Protein AF-A0A089M971-F1 (afdb_monomer)

Radius of gyration: 22.17 Å; Cα contacts (8 Å, |Δi|>4): 8; chains: 1; bounding box: 42×48×67 Å

Secondary structure (DSSP, 8-state):
------------TTSHHHHHHHHHHHHHHTSTT-HHHHHHHHHHHHHHHHHHHS---------------

Sequence (69 aa):
MTVVKKIELSIDLTKPADELIETIISVLSFYPGRQHEILEKVDHTVGEMLAAIQPKEEPEPKEKLKEST

Structure (mmCIF, N/CA/C/O backbone):
data_AF-A0A089M971-F1
#
_entry.id   AF-A0A089M971-F1
#
loop_
_atom_site.group_PDB
_atom_site.id
_atom_site.type_symbol
_atom_site.label_atom_id
_atom_site.label_alt_id
_atom_site.label_comp_id
_atom_site.label_asym_id
_atom_site.label_entity_id
_atom_site.label_seq_id
_atom_site.pdbx_PDB_ins_code
_atom_site.Cartn_x
_atom_site.Cartn_y
_atom_site.Cartn_z
_atom_site.occupancy
_atom_site.B_iso_or_equiv
_atom_site.auth_seq_id
_atom_site.auth_comp_id
_atom_site.auth_asym_id
_atom_site.auth_atom_id
_atom_site.pdbx_PDB_model_num
ATOM 1 N N . MET A 1 1 ? -0.175 3.606 27.880 1.00 43.22 1 MET A N 1
ATOM 2 C CA . MET A 1 1 ? -0.100 2.275 27.237 1.00 43.22 1 MET A CA 1
ATOM 3 C C . MET A 1 1 ? -0.228 2.470 25.741 1.00 43.22 1 MET A C 1
ATOM 5 O O . MET A 1 1 ? -1.243 2.994 25.304 1.00 43.22 1 MET A O 1
ATOM 9 N N . THR A 1 2 ? 0.791 2.106 24.971 1.00 52.66 2 THR A N 1
ATOM 10 C CA . THR A 1 2 ? 0.714 2.114 23.506 1.00 52.66 2 THR A CA 1
ATOM 11 C C . THR A 1 2 ? 0.098 0.787 23.080 1.00 52.66 2 THR A C 1
ATOM 13 O O . THR A 1 2 ? 0.668 -0.267 23.352 1.00 52.66 2 THR A O 1
ATOM 16 N N . VAL A 1 3 ? -1.095 0.813 22.486 1.00 61.03 3 VAL A N 1
ATOM 17 C CA . VAL A 1 3 ? -1.739 -0.402 21.973 1.00 61.03 3 VAL A CA 1
ATOM 18 C C . VAL A 1 3 ? -1.045 -0.773 20.668 1.00 61.03 3 VAL A C 1
ATOM 20 O O . VAL A 1 3 ? -1.232 -0.110 19.650 1.00 61.03 3 VAL A O 1
ATOM 23 N N . VAL A 1 4 ? -0.216 -1.813 20.704 1.00 61.62 4 VAL A N 1
ATOM 24 C CA . VAL A 1 4 ? 0.376 -2.390 19.495 1.00 61.62 4 VAL A CA 1
ATOM 25 C C . VAL A 1 4 ? -0.673 -3.301 18.861 1.00 61.62 4 VAL A C 1
ATOM 27 O O . VAL A 1 4 ? -1.005 -4.345 19.418 1.00 61.62 4 VAL A O 1
ATOM 30 N N . LYS A 1 5 ? -1.217 -2.906 17.706 1.00 67.69 5 LYS A N 1
ATOM 31 C CA . LYS A 1 5 ? -2.025 -3.800 16.867 1.00 67.69 5 LYS A CA 1
ATOM 32 C C . LYS A 1 5 ? -1.071 -4.591 15.969 1.00 67.69 5 LYS A C 1
ATOM 34 O O . LYS A 1 5 ? -0.394 -3.998 15.136 1.00 67.69 5 LYS A O 1
ATOM 39 N N . LYS A 1 6 ? -0.991 -5.910 16.162 1.00 73.31 6 LYS A N 1
ATOM 40 C CA . LYS A 1 6 ? -0.261 -6.816 15.264 1.00 73.31 6 LYS A CA 1
ATOM 41 C C . LYS A 1 6 ? -1.219 -7.283 14.169 1.00 73.31 6 LYS A C 1
ATOM 43 O O . LYS A 1 6 ? -2.302 -7.766 14.488 1.00 73.31 6 LYS A O 1
ATOM 48 N N . ILE A 1 7 ? -0.819 -7.132 12.910 1.00 74.06 7 ILE A N 1
ATOM 49 C CA . ILE A 1 7 ? -1.538 -7.660 11.748 1.00 74.06 7 ILE A CA 1
ATOM 50 C C . ILE A 1 7 ? -0.620 -8.701 11.103 1.00 74.06 7 ILE A C 1
ATOM 52 O O . ILE A 1 7 ? 0.547 -8.413 10.843 1.00 74.06 7 ILE A O 1
ATOM 56 N N . GLU A 1 8 ? -1.129 -9.913 10.894 1.00 81.69 8 GLU A N 1
ATOM 57 C CA . GLU A 1 8 ? -0.460 -10.963 10.122 1.00 81.69 8 GLU A CA 1
ATOM 58 C C . GLU A 1 8 ? -1.155 -11.051 8.760 1.00 81.69 8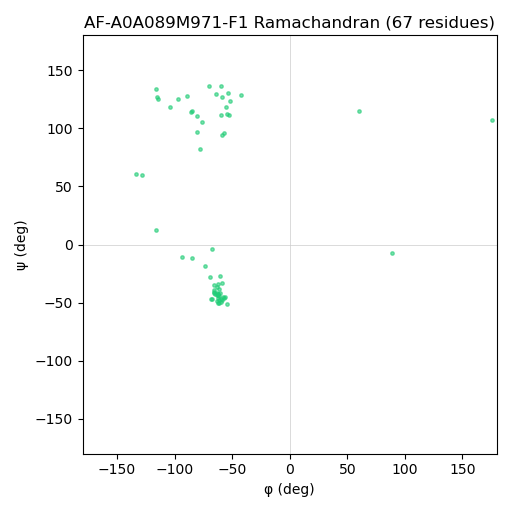 GLU A C 1
ATOM 60 O O . GLU A 1 8 ? -2.359 -11.293 8.700 1.00 81.69 8 GLU A O 1
ATOM 65 N N . LEU A 1 9 ? -0.411 -10.799 7.680 1.00 79.50 9 LEU A N 1
ATOM 66 C CA . LEU A 1 9 ? -0.915 -10.820 6.305 1.00 79.50 9 LEU A CA 1
ATOM 67 C C . LEU A 1 9 ? -0.218 -11.934 5.529 1.00 79.50 9 LEU A C 1
ATOM 69 O O . LEU A 1 9 ? 1.004 -12.067 5.589 1.00 79.50 9 LEU A O 1
ATOM 73 N N . SER A 1 10 ? -1.003 -12.718 4.794 1.00 86.12 10 SER A N 1
ATOM 74 C CA . SER A 1 10 ? -0.495 -13.591 3.734 1.00 86.12 10 SER A CA 1
ATOM 75 C C . SER A 1 10 ? -0.678 -12.857 2.414 1.00 86.12 10 SER A C 1
ATOM 77 O O . SER A 1 10 ? -1.785 -12.409 2.140 1.00 86.12 10 SER A O 1
ATOM 79 N N . ILE A 1 11 ? 0.402 -12.704 1.649 1.00 86.62 11 ILE A N 1
ATOM 80 C CA . ILE A 1 11 ? 0.441 -11.892 0.427 1.00 86.62 11 ILE A CA 1
ATOM 81 C C . ILE A 1 11 ? 0.676 -12.821 -0.764 1.00 86.62 11 ILE A C 1
ATOM 83 O O . ILE A 1 11 ? 1.666 -13.560 -0.780 1.00 86.62 11 ILE A O 1
ATOM 87 N N . ASP A 1 12 ? -0.203 -12.768 -1.765 1.00 89.31 12 ASP A N 1
ATOM 88 C CA . ASP A 1 12 ? -0.013 -13.487 -3.030 1.00 89.31 12 ASP A CA 1
ATOM 89 C C . ASP A 1 12 ? 0.946 -12.733 -3.970 1.00 89.31 12 ASP A C 1
ATOM 91 O O . ASP A 1 12 ? 0.580 -11.848 -4.745 1.00 89.31 12 ASP A O 1
ATOM 95 N N . LEU A 1 13 ? 2.217 -13.132 -3.961 1.00 91.75 13 LEU A N 1
ATOM 96 C CA . LEU A 1 13 ? 3.245 -12.500 -4.794 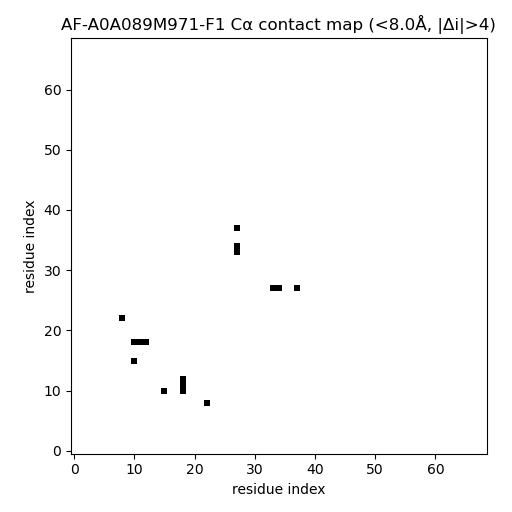1.00 91.75 13 LEU A CA 1
ATOM 97 C C . LEU A 1 13 ? 3.064 -12.721 -6.306 1.00 91.75 13 LEU A C 1
ATOM 99 O O . LEU A 1 13 ? 3.830 -12.154 -7.085 1.00 91.75 13 LEU A O 1
ATOM 103 N N . THR A 1 14 ? 2.074 -13.504 -6.749 1.00 96.38 14 THR A N 1
ATOM 104 C CA . THR A 1 14 ? 1.722 -13.588 -8.174 1.00 96.38 14 THR A CA 1
ATOM 105 C C . THR A 1 14 ? 0.987 -12.338 -8.672 1.00 96.38 14 THR A C 1
ATOM 107 O O . THR A 1 14 ? 0.990 -12.081 -9.877 1.00 96.38 14 THR A O 1
ATOM 110 N N . LYS A 1 15 ? 0.416 -11.526 -7.765 1.00 94.06 15 LYS A N 1
ATOM 111 C CA . LYS A 1 15 ? -0.298 -10.270 -8.065 1.00 94.06 15 LYS A CA 1
ATOM 112 C C . LYS A 1 15 ? 0.132 -9.124 -7.138 1.00 94.06 15 LYS A C 1
ATOM 114 O O . LYS A 1 15 ? -0.680 -8.546 -6.419 1.00 94.06 15 LYS A O 1
ATOM 119 N N . PRO A 1 16 ? 1.416 -8.742 -7.149 1.00 92.38 16 PRO A N 1
ATOM 120 C CA . PRO A 1 16 ? 1.998 -7.907 -6.101 1.00 92.38 16 PRO A CA 1
ATOM 121 C C . PRO A 1 16 ? 1.366 -6.512 -5.982 1.00 92.38 16 PRO A C 1
ATOM 123 O O . PRO A 1 16 ? 1.265 -5.987 -4.879 1.00 92.38 16 PRO A O 1
ATOM 126 N N . ALA A 1 17 ? 0.934 -5.904 -7.090 1.00 93.38 17 ALA A N 1
ATOM 127 C CA . ALA A 1 17 ? 0.293 -4.589 -7.053 1.00 93.38 17 ALA A CA 1
ATOM 128 C C . ALA A 1 17 ? -1.083 -4.640 -6.369 1.00 93.38 17 ALA A C 1
ATOM 130 O O . ALA A 1 17 ? -1.355 -3.828 -5.486 1.00 93.38 17 ALA A O 1
ATOM 131 N N . ASP A 1 18 ? -1.912 -5.619 -6.736 1.00 94.75 18 ASP A N 1
ATOM 132 C CA . ASP A 1 18 ? -3.255 -5.790 -6.175 1.00 94.75 18 ASP A CA 1
ATOM 133 C C . ASP A 1 18 ? -3.182 -6.090 -4.671 1.00 94.75 18 ASP A C 1
ATOM 135 O O . ASP A 1 18 ? -3.883 -5.475 -3.869 1.00 94.75 18 ASP A O 1
ATOM 139 N N . GLU A 1 19 ? -2.257 -6.960 -4.262 1.00 94.44 19 GLU A N 1
ATOM 140 C CA . GLU A 1 19 ? -2.079 -7.314 -2.851 1.00 94.44 19 GLU A CA 1
ATOM 141 C C . GLU A 1 19 ? -1.596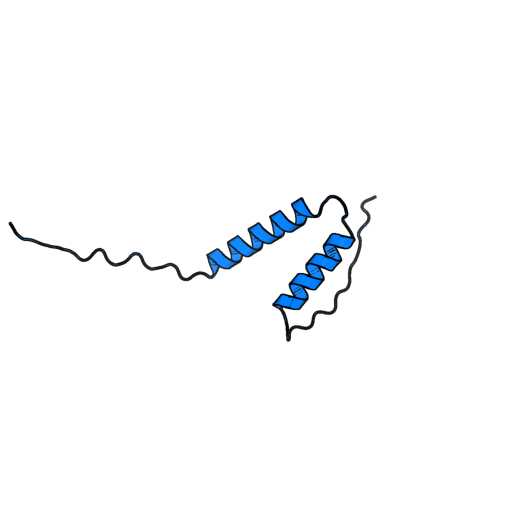 -6.140 -1.987 1.00 94.44 19 GLU A C 1
ATOM 143 O O . GLU A 1 19 ? -1.986 -6.008 -0.822 1.00 94.44 19 GLU A O 1
ATOM 148 N N . LEU A 1 20 ? -0.749 -5.262 -2.536 1.00 93.62 20 LEU A N 1
ATOM 149 C CA . LEU A 1 20 ? -0.325 -4.047 -1.838 1.00 93.62 20 LEU A CA 1
ATOM 150 C C . LEU A 1 20 ? -1.503 -3.087 -1.637 1.00 93.62 20 LEU A C 1
ATOM 152 O O . LEU A 1 20 ? -1.630 -2.505 -0.558 1.00 93.62 20 LEU A O 1
ATOM 156 N N . ILE A 1 21 ? -2.386 -2.957 -2.631 1.00 94.06 21 ILE A N 1
ATOM 157 C CA . ILE A 1 21 ? -3.603 -2.142 -2.527 1.00 94.06 21 ILE A CA 1
ATOM 158 C C . ILE A 1 21 ? -4.518 -2.695 -1.426 1.00 94.06 21 ILE A C 1
ATOM 160 O O . ILE A 1 21 ? -4.906 -1.950 -0.523 1.00 94.06 21 ILE A O 1
ATOM 164 N N . GLU A 1 22 ? -4.802 -3.998 -1.437 1.00 92.94 22 GLU A N 1
ATOM 165 C CA . GLU A 1 22 ? -5.631 -4.661 -0.418 1.00 92.94 22 GLU A CA 1
ATOM 166 C C . GLU A 1 22 ? -5.028 -4.553 0.991 1.00 92.94 22 GLU A C 1
ATOM 168 O O . GLU A 1 22 ? -5.729 -4.309 1.982 1.00 92.94 22 GLU A O 1
ATOM 173 N N . THR A 1 23 ? -3.701 -4.650 1.093 1.00 91.31 23 THR A N 1
ATOM 174 C CA . THR A 1 23 ? -2.974 -4.441 2.349 1.00 91.31 23 THR A CA 1
ATOM 175 C C . THR A 1 23 ? -3.158 -3.016 2.872 1.00 91.31 23 THR A C 1
ATOM 177 O O . THR A 1 23 ? -3.45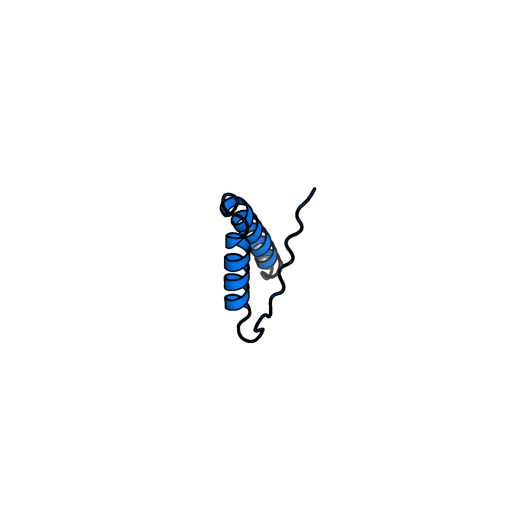3 -2.830 4.057 1.00 91.31 23 THR A O 1
ATOM 180 N N . ILE A 1 24 ? -3.028 -2.002 2.011 1.00 93.06 24 ILE A N 1
ATOM 181 C CA . ILE A 1 24 ? -3.239 -0.597 2.389 1.00 93.06 24 ILE A CA 1
ATOM 182 C C . ILE A 1 24 ? -4.680 -0.393 2.868 1.00 93.06 24 ILE A C 1
ATOM 184 O O . ILE A 1 24 ? -4.884 0.160 3.951 1.00 93.06 24 ILE A O 1
ATOM 188 N N . ILE A 1 25 ? -5.675 -0.888 2.124 1.00 92.81 25 ILE A N 1
ATOM 189 C CA . ILE A 1 25 ? -7.097 -0.801 2.500 1.00 92.81 25 ILE A CA 1
ATOM 190 C C . ILE A 1 25 ? -7.333 -1.437 3.877 1.00 92.81 25 ILE A C 1
ATOM 192 O O . ILE A 1 25 ? -7.956 -0.826 4.753 1.00 92.81 25 ILE A O 1
ATOM 196 N N . SER A 1 26 ? -6.775 -2.629 4.099 1.00 90.12 26 SER A N 1
ATOM 197 C CA . SER A 1 26 ? -6.875 -3.344 5.371 1.00 90.12 26 SER A CA 1
ATOM 198 C C . SER A 1 26 ? -6.292 -2.527 6.519 1.00 90.12 26 SER A C 1
ATOM 200 O O . SER A 1 26 ? -6.957 -2.348 7.539 1.00 90.12 26 SER A O 1
ATOM 202 N N . VAL A 1 27 ? -5.093 -1.959 6.353 1.00 89.56 27 VAL A N 1
ATOM 203 C CA . VAL A 1 27 ? -4.464 -1.094 7.362 1.00 89.56 27 VAL A CA 1
ATOM 204 C C . VAL A 1 27 ? -5.332 0.129 7.656 1.00 89.56 27 VAL A C 1
ATOM 206 O O . VAL A 1 27 ? -5.590 0.418 8.825 1.00 89.56 27 VAL A O 1
ATOM 209 N N . LEU A 1 28 ? -5.839 0.819 6.632 1.00 93.12 28 LEU A N 1
ATOM 210 C CA . LEU A 1 28 ? -6.658 2.024 6.800 1.00 93.12 28 LEU A CA 1
ATOM 211 C C . LEU A 1 28 ? -7.929 1.779 7.623 1.00 93.12 28 LEU A C 1
ATOM 213 O O . LEU A 1 28 ? -8.331 2.652 8.397 1.00 93.12 28 LEU A O 1
ATOM 217 N N . SER A 1 29 ? -8.520 0.585 7.527 1.00 90.88 29 SER A N 1
ATOM 218 C CA . SER A 1 29 ? -9.695 0.204 8.324 1.00 90.88 29 SER A CA 1
ATOM 219 C C . SER A 1 29 ? -9.433 0.225 9.841 1.00 90.88 29 SER A C 1
ATOM 221 O O . SER A 1 29 ? -10.341 0.492 10.631 1.00 90.88 29 SER A O 1
ATOM 223 N N . PHE A 1 30 ? -8.181 0.025 10.271 1.00 88.69 30 PHE A N 1
ATOM 224 C CA . PHE A 1 30 ? -7.792 0.047 11.684 1.00 88.69 30 PHE A CA 1
ATOM 225 C C . PHE A 1 30 ? -7.499 1.449 12.234 1.00 88.69 30 PHE A C 1
ATOM 227 O O . PHE A 1 30 ? -7.377 1.581 13.461 1.00 88.69 30 PHE A O 1
ATOM 234 N N . TYR A 1 31 ? -7.391 2.459 11.361 1.00 89.75 31 TYR A N 1
ATOM 235 C CA . TYR A 1 31 ? -7.022 3.841 11.693 1.00 89.75 31 TYR A CA 1
ATOM 236 C C . TYR A 1 31 ? -8.028 4.869 11.137 1.00 89.75 31 TYR A C 1
ATOM 238 O O . TYR A 1 31 ? -7.654 5.757 10.362 1.00 89.75 31 TYR A O 1
ATOM 246 N N . PRO A 1 32 ? -9.311 4.796 11.541 1.00 90.44 32 PRO A N 1
ATOM 247 C CA . PRO A 1 32 ? -10.296 5.789 11.133 1.00 90.44 32 PRO A CA 1
ATOM 248 C C . PRO A 1 32 ? -9.886 7.192 11.606 1.00 90.44 32 PRO A C 1
ATOM 250 O O . PRO A 1 32 ? -9.444 7.375 12.739 1.00 90.44 32 PRO A O 1
ATOM 253 N N . GLY A 1 33 ? -10.024 8.184 10.726 1.00 94.94 33 GLY A N 1
ATOM 254 C CA . GLY A 1 33 ? -9.642 9.579 10.969 1.00 94.94 33 GLY A CA 1
ATOM 255 C C . GLY A 1 33 ? -8.193 9.919 10.603 1.00 94.94 33 GLY A C 1
ATOM 256 O O . GLY A 1 33 ? -7.838 11.093 10.615 1.00 94.94 33 GLY A O 1
ATOM 257 N N . ARG A 1 34 ? -7.361 8.928 10.253 1.00 95.12 34 ARG A N 1
ATOM 258 C CA . ARG A 1 34 ? -5.964 9.132 9.819 1.00 95.12 34 ARG A CA 1
ATOM 259 C C . ARG A 1 34 ? -5.707 8.696 8.378 1.00 95.12 34 ARG A C 1
ATOM 261 O O . ARG A 1 34 ? -4.557 8.597 7.964 1.00 95.12 34 ARG A O 1
ATOM 268 N N . GLN A 1 35 ? -6.758 8.428 7.602 1.00 95.25 35 GLN A N 1
ATOM 269 C CA . GLN A 1 35 ? -6.596 7.847 6.271 1.00 95.25 35 GLN A CA 1
ATOM 270 C C . GLN A 1 35 ? -5.816 8.762 5.328 1.00 95.25 35 GLN A C 1
ATOM 272 O O . GLN A 1 35 ? -4.929 8.285 4.631 1.00 95.25 35 GLN A O 1
ATOM 277 N N . HIS A 1 36 ? -6.105 10.066 5.356 1.00 97.06 36 HIS A N 1
ATOM 278 C CA . HIS A 1 36 ? -5.409 11.046 4.523 1.00 97.06 36 HIS A CA 1
ATOM 279 C C . HIS A 1 36 ? -3.909 11.096 4.835 1.00 97.06 36 HIS A C 1
ATOM 281 O O . HIS A 1 36 ? -3.099 10.948 3.934 1.00 97.06 36 HIS A O 1
ATOM 287 N N . GLU A 1 37 ? -3.546 11.221 6.116 1.00 97.31 37 G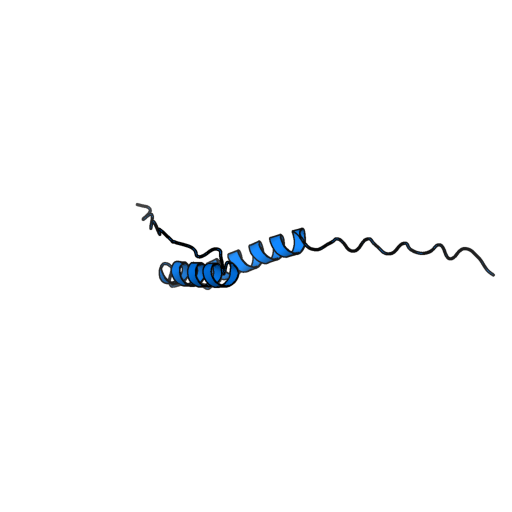LU A N 1
ATOM 288 C CA . GLU A 1 37 ? -2.149 11.242 6.578 1.00 97.31 37 GLU A CA 1
ATOM 289 C C . GLU A 1 37 ? -1.379 9.991 6.126 1.00 97.31 37 GLU A C 1
ATOM 291 O O . GLU A 1 37 ? -0.249 10.075 5.649 1.00 97.31 37 GLU A O 1
ATOM 296 N N . ILE A 1 38 ? -1.995 8.814 6.274 1.00 95.81 38 ILE A N 1
ATOM 297 C CA . ILE A 1 38 ? -1.371 7.543 5.898 1.00 95.81 38 ILE A CA 1
ATOM 298 C C . ILE A 1 38 ? -1.195 7.463 4.377 1.00 95.81 38 ILE A C 1
ATOM 300 O O . ILE A 1 38 ? -0.110 7.114 3.916 1.00 95.81 38 ILE A O 1
ATOM 304 N N . LEU A 1 39 ? -2.235 7.792 3.606 1.00 97.12 39 LEU A N 1
ATOM 305 C CA . LEU A 1 39 ? -2.201 7.725 2.144 1.00 97.12 39 LEU A CA 1
ATOM 306 C C . LEU A 1 39 ? -1.222 8.730 1.536 1.00 97.12 39 LEU A C 1
ATOM 308 O O . LEU A 1 39 ? -0.474 8.357 0.644 1.00 97.12 39 LEU A O 1
ATOM 312 N N . GLU A 1 40 ? -1.171 9.958 2.049 1.00 98.06 40 GLU A N 1
ATOM 313 C CA . GLU A 1 40 ? -0.223 10.987 1.606 1.00 98.06 40 GLU A CA 1
ATOM 314 C C . GLU A 1 40 ? 1.229 10.542 1.820 1.00 98.06 40 GLU A C 1
ATOM 316 O O . GLU A 1 40 ? 2.078 10.691 0.943 1.00 98.06 40 GLU A O 1
ATOM 321 N N . LYS A 1 41 ? 1.517 9.911 2.965 1.00 97.56 41 LYS A N 1
ATOM 322 C CA . LYS A 1 41 ? 2.852 9.370 3.229 1.00 97.56 41 LYS A CA 1
ATOM 323 C C . LYS A 1 41 ? 3.208 8.218 2.290 1.00 97.56 41 LYS A C 1
ATOM 325 O O . LYS A 1 41 ? 4.348 8.142 1.836 1.00 97.56 41 LYS A O 1
ATOM 330 N N . VAL A 1 42 ? 2.256 7.324 2.014 1.00 97.19 42 VAL A N 1
ATOM 331 C CA . VAL A 1 42 ? 2.453 6.220 1.064 1.00 97.19 42 VAL A CA 1
ATOM 332 C C . VAL A 1 42 ? 2.706 6.761 -0.342 1.00 97.19 42 VAL A C 1
ATOM 334 O O . VAL A 1 42 ? 3.682 6.352 -0.963 1.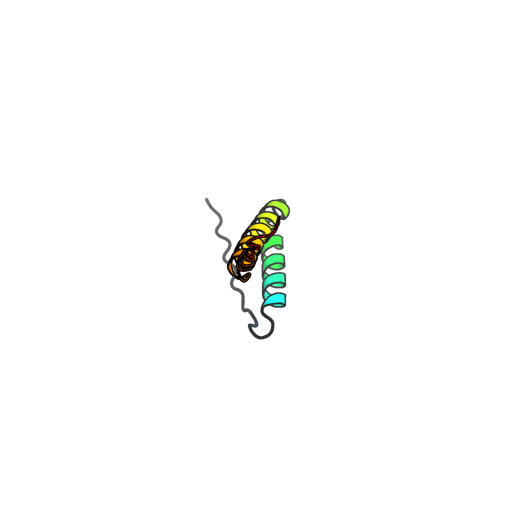00 97.19 42 VAL A O 1
ATOM 337 N N . ASP A 1 43 ? 1.881 7.700 -0.809 1.00 97.00 43 ASP A N 1
ATOM 338 C CA . ASP A 1 43 ? 2.022 8.353 -2.115 1.00 97.00 43 ASP A CA 1
ATOM 339 C C . ASP A 1 43 ? 3.412 8.972 -2.284 1.00 97.00 43 ASP A C 1
ATOM 341 O O . ASP A 1 43 ? 4.128 8.642 -3.230 1.00 97.00 43 ASP A O 1
ATOM 345 N N . HIS A 1 44 ? 3.850 9.769 -1.305 1.00 98.06 44 HIS A N 1
ATOM 346 C CA . HIS A 1 44 ? 5.160 10.408 -1.347 1.00 98.06 44 HIS A CA 1
ATOM 347 C C . HIS A 1 44 ? 6.305 9.390 -1.436 1.00 98.06 44 HIS A C 1
ATOM 349 O O . HIS A 1 44 ? 7.161 9.497 -2.312 1.00 98.06 44 HIS A O 1
ATOM 355 N N . THR A 1 45 ? 6.307 8.366 -0.575 1.00 97.50 45 THR A N 1
ATOM 356 C CA . THR A 1 45 ? 7.355 7.332 -0.578 1.00 97.50 45 THR A CA 1
ATOM 357 C C . THR A 1 45 ? 7.373 6.533 -1.882 1.00 97.50 45 THR A C 1
ATOM 359 O O . THR A 1 45 ? 8.444 6.267 -2.425 1.00 97.50 45 THR A O 1
ATOM 362 N N . VAL A 1 46 ? 6.206 6.168 -2.422 1.00 96.62 46 VAL A N 1
ATOM 363 C CA . VAL A 1 46 ? 6.124 5.475 -3.716 1.00 96.62 46 VAL A CA 1
ATOM 364 C C . VAL A 1 46 ? 6.630 6.381 -4.838 1.00 96.62 46 VAL A C 1
ATOM 366 O O . VAL A 1 46 ? 7.401 5.924 -5.679 1.00 96.62 46 VAL A O 1
ATOM 369 N N . GLY A 1 47 ? 6.267 7.665 -4.829 1.00 96.81 47 GLY A N 1
ATOM 370 C CA . GLY A 1 47 ? 6.753 8.658 -5.784 1.00 96.81 47 GLY A CA 1
ATOM 371 C C . GLY A 1 47 ? 8.278 8.794 -5.775 1.00 96.81 47 GLY A C 1
ATOM 372 O O . GLY A 1 47 ? 8.900 8.772 -6.837 1.00 96.81 47 GLY A O 1
ATOM 373 N N . GLU A 1 48 ? 8.899 8.855 -4.595 1.00 97.06 48 GLU A N 1
ATOM 374 C CA . GLU A 1 48 ? 10.362 8.874 -4.454 1.00 97.06 48 GLU A CA 1
ATOM 375 C C . GLU A 1 48 ? 11.012 7.604 -5.014 1.00 97.06 48 GLU A C 1
ATOM 377 O O . GLU A 1 48 ? 12.000 7.677 -5.749 1.00 97.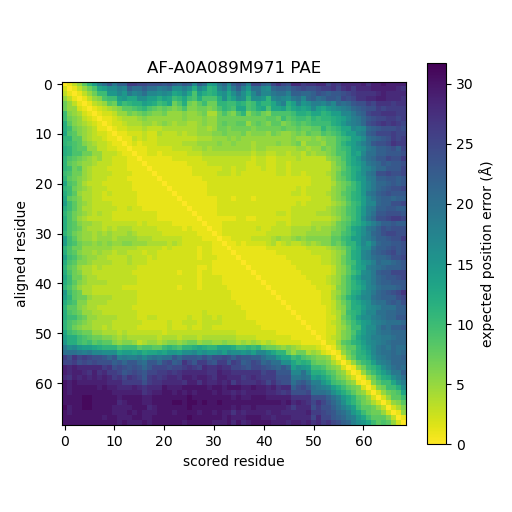06 48 GLU A O 1
ATOM 382 N N . MET A 1 49 ? 10.443 6.433 -4.714 1.00 96.06 49 MET A N 1
ATOM 383 C CA . MET A 1 49 ? 10.934 5.159 -5.246 1.00 96.06 49 MET A CA 1
ATOM 384 C C . MET A 1 49 ? 10.829 5.109 -6.772 1.00 96.06 49 MET A C 1
ATOM 386 O O . MET A 1 49 ? 11.772 4.680 -7.436 1.00 96.06 49 MET A O 1
ATOM 390 N N . LEU A 1 50 ? 9.710 5.579 -7.331 1.00 95.69 50 LEU A N 1
ATOM 391 C CA . LEU A 1 50 ? 9.504 5.674 -8.773 1.00 95.69 50 LEU A CA 1
ATOM 392 C C . LEU A 1 50 ? 10.510 6.631 -9.420 1.00 95.69 50 LEU A C 1
ATOM 394 O O . LEU A 1 50 ? 11.082 6.302 -10.454 1.00 95.69 50 LEU A O 1
ATOM 398 N N . ALA A 1 51 ? 10.771 7.787 -8.810 1.00 95.00 51 ALA A N 1
ATOM 399 C CA . ALA A 1 51 ? 11.772 8.729 -9.300 1.00 95.00 51 ALA A CA 1
ATOM 400 C C . ALA A 1 51 ? 13.193 8.137 -9.266 1.00 95.00 51 ALA A C 1
ATOM 402 O O . ALA A 1 51 ? 13.978 8.372 -10.181 1.00 95.00 51 ALA A O 1
ATOM 403 N N . ALA A 1 52 ? 13.525 7.334 -8.250 1.00 94.06 52 ALA A N 1
ATOM 404 C CA . ALA A 1 52 ? 14.841 6.709 -8.116 1.00 94.06 52 ALA A CA 1
ATOM 405 C C . ALA A 1 52 ? 15.125 5.623 -9.170 1.00 94.06 52 ALA A C 1
ATOM 407 O O . ALA A 1 52 ? 16.288 5.391 -9.502 1.00 94.06 52 ALA A O 1
ATOM 408 N N . ILE A 1 53 ? 14.085 4.958 -9.687 1.00 93.50 53 ILE A N 1
ATOM 409 C CA . ILE A 1 53 ? 14.212 3.931 -10.735 1.00 93.50 53 ILE A CA 1
ATOM 410 C C . ILE A 1 53 ? 14.038 4.487 -12.148 1.00 93.50 53 ILE A C 1
ATOM 412 O O . ILE A 1 53 ? 14.301 3.769 -13.115 1.00 93.50 53 ILE A O 1
ATOM 416 N N . GLN A 1 54 ? 13.589 5.738 -12.288 1.00 86.31 54 GLN A N 1
ATOM 417 C CA . GLN A 1 54 ? 13.530 6.369 -13.596 1.00 86.31 54 GLN A CA 1
ATOM 418 C C . GLN A 1 54 ? 14.954 6.510 -14.147 1.00 86.31 54 GLN A C 1
ATOM 420 O O . GLN A 1 54 ? 15.848 6.995 -13.443 1.00 86.31 54 GLN A O 1
ATOM 425 N N . PRO A 1 55 ? 15.200 6.075 -15.395 1.00 77.94 55 PRO A N 1
ATOM 426 C CA . PRO A 1 55 ? 16.477 6.321 -16.032 1.00 77.94 55 PRO A CA 1
ATOM 427 C C . PRO A 1 55 ? 16.689 7.833 -16.076 1.00 77.94 55 PRO A C 1
ATOM 429 O O . PRO A 1 55 ? 15.821 8.576 -16.533 1.00 77.94 55 PRO A O 1
ATOM 432 N N . LYS A 1 56 ? 17.837 8.298 -15.575 1.00 72.44 56 LYS A N 1
ATOM 433 C CA . LYS A 1 56 ? 18.260 9.675 -15.817 1.00 72.44 56 LYS A CA 1
ATOM 434 C C . LYS A 1 56 ? 18.368 9.811 -17.327 1.00 72.44 56 LYS A C 1
ATOM 436 O O . LYS A 1 56 ? 19.235 9.170 -17.914 1.00 72.44 56 LYS A O 1
ATOM 441 N N . GLU A 1 57 ? 17.489 10.596 -17.941 1.00 65.69 57 GLU A N 1
ATOM 442 C CA . GLU A 1 57 ? 17.753 11.094 -19.283 1.00 65.69 57 GLU A CA 1
ATOM 443 C C . GLU A 1 57 ? 19.131 11.755 -19.207 1.00 65.69 57 GLU A C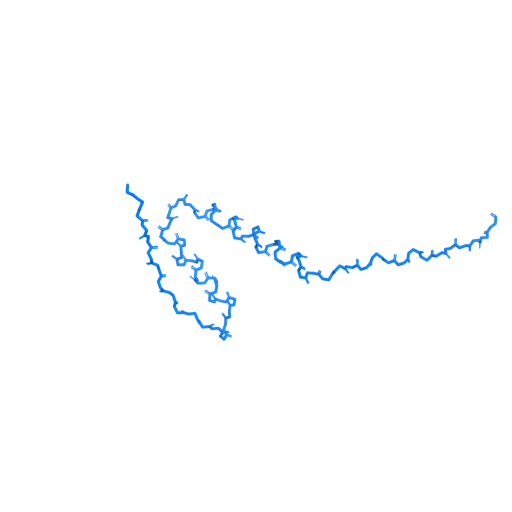 1
ATOM 445 O O . GLU A 1 57 ? 19.339 12.717 -18.458 1.00 65.69 57 GLU A O 1
ATOM 450 N N . GLU A 1 58 ? 20.120 11.144 -19.866 1.00 58.84 58 GLU A N 1
ATOM 451 C CA . GLU A 1 58 ? 21.407 11.793 -20.053 1.00 58.84 58 GLU A CA 1
ATOM 452 C C . GLU A 1 58 ? 21.099 13.152 -20.680 1.00 58.84 58 GLU A C 1
ATOM 454 O O . GLU A 1 58 ? 20.320 13.200 -21.637 1.00 58.84 58 GLU A O 1
ATOM 459 N N . PRO A 1 59 ? 21.637 14.264 -20.147 1.00 60.16 59 PRO A N 1
ATOM 460 C CA . PRO A 1 59 ? 21.465 15.538 -20.816 1.00 60.16 59 PRO A CA 1
ATOM 461 C C . PRO A 1 59 ? 21.980 15.347 -22.239 1.00 60.16 59 PRO A C 1
ATOM 463 O O . PRO A 1 59 ? 23.153 15.001 -22.412 1.00 60.16 59 PRO A O 1
ATOM 466 N N . GLU A 1 60 ? 21.093 15.518 -23.226 1.00 57.84 60 GLU A N 1
ATOM 467 C CA . GLU A 1 60 ? 21.447 15.447 -24.640 1.00 57.84 60 GLU A CA 1
ATOM 468 C C . GLU A 1 60 ? 22.777 16.184 -24.828 1.00 57.84 60 GLU A C 1
ATOM 470 O O . GLU A 1 60 ? 22.921 17.317 -24.334 1.00 57.84 60 GLU A O 1
ATOM 475 N N . PRO A 1 61 ? 23.786 15.565 -25.472 1.00 48.06 61 PRO A N 1
ATOM 476 C CA . PRO A 1 61 ? 25.016 16.261 -25.770 1.00 48.06 61 PRO A CA 1
ATOM 477 C C . PRO A 1 61 ? 24.626 17.518 -26.532 1.00 48.06 61 PRO A C 1
ATOM 479 O O . PRO A 1 61 ? 24.123 17.429 -27.649 1.00 48.06 61 PRO A O 1
ATOM 482 N N . LYS A 1 62 ? 24.827 18.690 -25.916 1.00 53.38 62 LYS A N 1
ATOM 483 C CA . LYS A 1 62 ? 24.771 19.965 -26.624 1.00 53.38 62 LYS A CA 1
ATOM 484 C C . LYS A 1 62 ? 25.795 19.854 -27.738 1.00 53.38 62 LYS A C 1
ATOM 486 O O . LYS A 1 62 ? 26.997 20.004 -27.503 1.00 53.38 62 LYS A O 1
ATOM 491 N N . GLU A 1 63 ? 25.3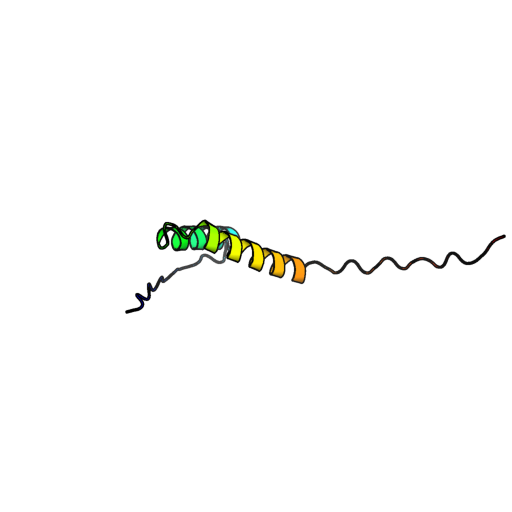09 19.489 -28.917 1.00 51.12 63 GLU A N 1
ATOM 492 C CA . GLU A 1 63 ? 26.094 19.378 -30.122 1.00 51.12 63 GLU A CA 1
ATOM 493 C C . GLU A 1 63 ? 26.832 20.701 -30.267 1.00 51.12 63 GLU A C 1
ATOM 495 O O . GLU A 1 63 ? 26.254 21.791 -30.216 1.00 51.12 63 GLU A O 1
ATOM 500 N N . LYS A 1 64 ? 28.155 20.594 -30.344 1.00 54.47 64 LYS A N 1
ATOM 501 C CA . LYS A 1 64 ? 29.030 21.702 -30.676 1.00 54.47 64 LYS A CA 1
ATOM 502 C C . LYS A 1 64 ? 28.607 22.218 -32.048 1.00 54.47 64 LYS A C 1
ATOM 504 O O . LYS A 1 64 ? 29.130 21.742 -33.050 1.00 54.47 64 LYS A O 1
ATOM 509 N N . LEU A 1 65 ? 27.746 23.227 -32.109 1.00 50.44 65 LEU A N 1
ATOM 510 C CA . LEU A 1 65 ? 27.688 24.074 -33.290 1.00 50.44 65 LEU A CA 1
ATOM 511 C C . LEU A 1 65 ? 28.874 25.042 -33.207 1.00 50.44 65 LEU A C 1
ATOM 513 O O . LEU A 1 65 ? 28.782 26.153 -32.687 1.00 50.44 65 LEU A O 1
ATOM 517 N N . LYS A 1 66 ? 30.039 24.550 -33.638 1.00 55.16 66 LYS A N 1
ATOM 518 C CA . LYS A 1 66 ? 31.132 25.413 -34.077 1.00 55.16 66 LYS A CA 1
ATOM 519 C C . LYS A 1 66 ? 30.731 26.064 -35.401 1.00 55.16 66 LYS A C 1
ATOM 521 O O . LYS A 1 66 ? 30.280 25.364 -36.296 1.00 55.16 66 LYS A O 1
ATOM 526 N N . GLU A 1 67 ? 31.017 27.363 -35.470 1.00 56.16 67 GLU A N 1
ATOM 527 C CA . GLU A 1 67 ? 31.375 28.158 -36.655 1.00 56.16 67 GLU A CA 1
ATOM 528 C C . GLU A 1 67 ? 30.366 28.239 -37.812 1.00 56.16 67 GLU A C 1
ATOM 530 O O . GLU A 1 67 ? 30.139 27.278 -38.532 1.00 56.16 67 GLU A O 1
ATOM 535 N N . SER A 1 68 ? 29.848 29.452 -38.051 1.00 51.16 68 SER A N 1
ATOM 536 C CA . SER A 1 68 ? 30.164 30.235 -39.260 1.00 51.16 68 SER A CA 1
ATOM 537 C C . SER A 1 68 ? 29.341 31.530 -39.308 1.00 51.16 68 SER A C 1
ATOM 539 O O . SER A 1 68 ? 28.146 31.487 -39.600 1.00 51.16 68 SER A O 1
ATOM 541 N N . THR A 1 69 ? 29.994 32.672 -39.059 1.00 46.34 69 THR A N 1
ATOM 542 C CA . THR A 1 69 ? 30.013 33.930 -39.855 1.00 46.34 69 THR A CA 1
ATOM 543 C C . THR A 1 69 ? 30.378 35.107 -38.958 1.00 46.34 69 THR A C 1
ATOM 545 O O . THR A 1 69 ? 29.676 35.321 -37.946 1.00 46.34 69 THR A O 1
#

Organism: NCBI:txid189425

Foldseek 3Di:
DDDDDDDDDDADPVCRVVRVVVVLVVVVVVPPPCNVVSVVVVVVVVVVVVVVPPPPPDPPPPPPPDDDD

Solvent-accessible surface area (backbone atoms only — not comparable to full-atom values): 4678 Å² total; per-residue (Å²): 134,86,85,80,83,87,82,90,82,89,76,59,77,92,45,54,69,62,44,50,51,53,50,50,54,57,56,41,72,78,36,81,94,45,49,67,66,54,49,53,53,49,51,52,54,51,51,53,54,52,59,70,70,47,79,77,76,70,78,73,79,80,72,82,82,72,85,90,135

Mean predicted aligned error: 10.62 Å

pLDDT: mean 82.21, std 17.24, range [43.22, 98.06]